Protein AF-A0A1V5LIG7-F1 (afdb_monomer)

pLDDT: mean 92.43, std 10.69, range [49.56, 98.81]

Radius of gyration: 17.0 Å; Cα contacts (8 Å, |Δi|>4): 216; chains: 1; bounding box: 40×34×53 Å

Foldseek 3Di:
DPQQADEDEPQQQPDALVNLLVVLVVCVPVDDLQRYEYWHFCLPPHRLVNVVSCVVSPHDHYDFDQLQPDDRPVDPPGRTGHHPLLNVVVCVVVVHDDVDDSVVSLVVSVVVCVVVVHHRNHPNSVVVVVVVVVVVVVVVVD

Nearest PDB structures (foldseek):
  1ydo-assembly1_A  TM=9.907E-01  e=6.057E-15  Bacillus subtilis subsp. subtilis str. 168
  2cw6-assembly1_A  TM=9.747E-01  e=3.065E-13  Homo sapiens
  3mp5-assembly1_B  TM=9.393E-01  e=3.272E-13  Homo sapiens
  6nds-assembly1_A-2  TM=9.308E-01  e=3.729E-13  Acinetobacter baumannii
  1ydn-assembly4_D  TM=9.748E-01  e=1.062E-12  Brucella melitensis bv. 1 str. 16M

Solvent-accessible surface area (backbone atoms only — not comparable to full-atom values): 790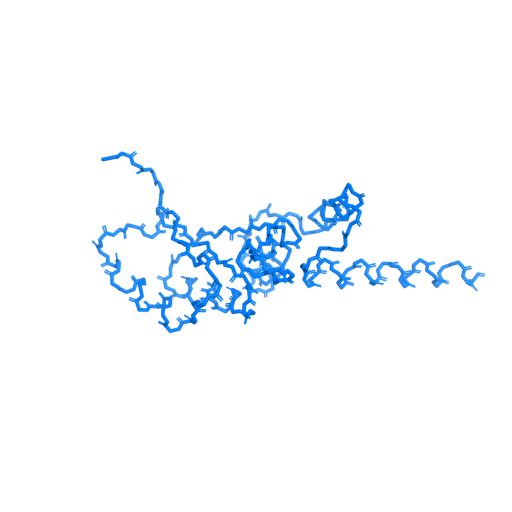9 Å² total; per-residue (Å²): 134,89,72,81,62,47,73,52,66,34,87,75,16,76,65,44,42,68,58,49,41,56,54,51,59,73,38,58,89,76,54,64,45,93,34,32,31,39,30,39,19,27,45,67,74,33,26,69,57,33,49,52,33,36,45,79,73,57,39,81,43,72,53,60,20,70,29,16,48,57,64,37,93,91,40,88,89,36,49,17,30,24,19,38,52,43,51,50,53,51,36,50,76,71,71,46,86,80,90,71,62,62,72,62,50,45,54,51,38,52,50,50,25,64,75,68,73,44,89,57,76,15,62,50,49,51,51,52,54,51,52,52,52,54,51,53,57,53,66,77,74,112

Secondary structure (DSSP, 8-state):
---S-EEEEETTS---HHHHHHHHHHHBTTB-GGGEEEEEB-TTS-HHHHHHHHHHHT--EEE-BGGG--B-TTSTTSB-BPBHHHHHHHHHHTT------HHHHHHHHHHHHHHHTS----HHHHHHHHHHHHHHHHHTT-

Sequence (142 aa):
MGVHEISLGDTIGAANPLQVKQVLDALKGLVSFEKLALHFHDTRGTALANVVAGIESGVTIFDSSLGGLGGCPYAPGASGNLATEDLVYMLHGMGIKTGIDLPALIEAGALAQKLLGKELPGRYLRAELAARAKACAKVGAE

Mean predicted aligned error: 4.43 Å

Structure (mmCIF, N/CA/C/O backbone):
data_AF-A0A1V5LIG7-F1
#
_entry.id   AF-A0A1V5LIG7-F1
#
loop_
_atom_site.group_PDB
_atom_site.id
_atom_site.type_symbol
_atom_site.label_atom_id
_atom_site.label_alt_id
_atom_site.label_comp_id
_atom_site.label_asym_id
_atom_site.label_entity_id
_atom_site.label_seq_id
_atom_site.pdbx_PDB_ins_code
_atom_site.Cartn_x
_atom_site.Cartn_y
_atom_site.Cartn_z
_atom_site.occupancy
_atom_site.B_iso_or_equiv
_atom_site.auth_seq_id
_atom_site.auth_comp_id
_atom_site.auth_asym_id
_atom_site.auth_atom_id
_atom_site.pdbx_PDB_model_num
ATOM 1 N N . MET A 1 1 ? -19.502 16.290 12.016 1.00 69.88 1 MET A N 1
ATOM 2 C CA . MET A 1 1 ? -18.739 16.474 10.761 1.00 69.88 1 MET A CA 1
ATOM 3 C C . MET A 1 1 ? -19.109 15.489 9.640 1.00 69.88 1 MET A C 1
ATOM 5 O O . MET A 1 1 ? -18.673 15.728 8.530 1.00 69.88 1 MET A O 1
ATOM 9 N N . GLY A 1 2 ? -19.950 14.458 9.846 1.00 89.38 2 GLY A N 1
ATOM 10 C CA . GLY A 1 2 ? -20.645 13.762 8.738 1.00 89.38 2 GLY A CA 1
ATOM 11 C C . GLY A 1 2 ? -19.785 12.934 7.767 1.00 89.38 2 GLY A C 1
ATOM 12 O O . GLY A 1 2 ? -20.284 12.550 6.715 1.00 89.38 2 GLY A O 1
ATOM 13 N N . VAL A 1 3 ? -18.517 12.668 8.096 1.00 92.50 3 VAL A N 1
ATOM 14 C CA . VAL A 1 3 ? -17.606 11.870 7.259 1.00 92.50 3 VAL A CA 1
ATOM 15 C C . VAL A 1 3 ? -18.036 10.400 7.202 1.00 92.50 3 VAL A C 1
ATOM 17 O O . VAL A 1 3 ? -18.514 9.852 8.197 1.00 92.50 3 VAL A O 1
ATOM 20 N N . HIS A 1 4 ? -17.880 9.771 6.033 1.00 92.31 4 HIS A N 1
ATOM 21 C CA . HIS A 1 4 ? -18.216 8.358 5.821 1.00 92.31 4 HIS A CA 1
ATOM 22 C C . HIS A 1 4 ? -17.041 7.420 6.126 1.00 92.31 4 HIS A C 1
ATOM 24 O O . HIS A 1 4 ? -17.281 6.291 6.543 1.00 92.31 4 HIS A O 1
ATOM 30 N N . GLU A 1 5 ? -15.809 7.913 5.982 1.00 95.44 5 GLU A N 1
ATOM 31 C CA . GLU A 1 5 ? -14.561 7.187 6.212 1.00 95.44 5 GLU A CA 1
ATOM 32 C C . GLU A 1 5 ? -13.477 8.145 6.731 1.00 95.44 5 GLU A C 1
ATOM 34 O O . GLU A 1 5 ? -13.510 9.349 6.451 1.00 95.44 5 GLU A O 1
ATOM 39 N N . ILE A 1 6 ? -12.534 7.614 7.509 1.00 95.44 6 ILE A N 1
ATOM 40 C CA . ILE A 1 6 ? -11.335 8.310 7.980 1.00 95.44 6 ILE A CA 1
ATOM 41 C C . ILE A 1 6 ? -10.115 7.495 7.548 1.00 95.44 6 ILE A C 1
ATOM 43 O O . ILE A 1 6 ? -9.998 6.339 7.940 1.00 95.44 6 ILE A O 1
ATOM 47 N N . SER A 1 7 ? -9.188 8.106 6.806 1.00 97.06 7 SER A N 1
ATOM 48 C CA . SER A 1 7 ? -7.882 7.503 6.508 1.00 97.06 7 SER A CA 1
ATOM 49 C C . SER A 1 7 ? -6.817 8.013 7.479 1.00 97.06 7 SER A C 1
ATOM 51 O O . SER A 1 7 ? -6.598 9.223 7.599 1.00 97.06 7 SER A O 1
ATOM 53 N N . LEU A 1 8 ? -6.177 7.099 8.213 1.00 96.94 8 LEU A N 1
ATOM 54 C CA . LEU A 1 8 ? -5.076 7.416 9.124 1.00 96.94 8 LEU A CA 1
ATOM 55 C C . LEU A 1 8 ? -3.735 7.254 8.416 1.00 96.94 8 LEU A C 1
ATOM 57 O O . LEU A 1 8 ? -3.364 6.155 8.005 1.00 96.94 8 LEU A O 1
ATOM 61 N N . GLY A 1 9 ? -2.999 8.360 8.321 1.00 95.88 9 GLY A N 1
ATOM 62 C CA . GLY A 1 9 ? -1.728 8.426 7.609 1.00 95.88 9 GLY A CA 1
ATOM 63 C C . GLY A 1 9 ? -0.491 8.278 8.494 1.00 95.88 9 GLY A C 1
ATOM 64 O O . GLY A 1 9 ? -0.315 9.023 9.457 1.00 95.88 9 GLY A O 1
ATOM 65 N N . ASP A 1 10 ? 0.432 7.404 8.091 1.00 95.00 10 ASP A N 1
ATOM 66 C CA . ASP A 1 10 ? 1.852 7.467 8.459 1.00 95.00 10 ASP A CA 1
ATOM 67 C C . ASP A 1 10 ? 2.607 8.335 7.442 1.00 95.00 10 ASP A C 1
ATOM 69 O O . ASP A 1 10 ? 3.310 7.848 6.555 1.00 95.00 10 ASP A O 1
ATOM 73 N N . THR A 1 11 ? 2.439 9.652 7.560 1.00 90.25 11 THR A N 1
ATOM 74 C CA . THR A 1 11 ? 2.911 10.641 6.575 1.00 90.25 11 THR A CA 1
ATOM 75 C C . THR A 1 11 ? 4.421 10.613 6.339 1.00 90.25 11 THR A C 1
ATOM 77 O O . THR A 1 11 ? 4.902 11.001 5.274 1.00 90.25 11 THR A O 1
ATOM 80 N N . ILE A 1 12 ? 5.204 10.181 7.328 1.00 90.19 12 ILE A N 1
ATOM 81 C CA . ILE A 1 12 ? 6.669 10.163 7.234 1.00 90.19 12 ILE A CA 1
ATOM 82 C C . ILE A 1 12 ? 7.238 8.758 7.024 1.00 90.19 12 ILE A C 1
ATOM 84 O O . ILE A 1 12 ? 8.454 8.635 6.842 1.00 90.19 12 ILE A O 1
ATOM 88 N N . GLY A 1 13 ? 6.403 7.716 7.032 1.00 92.62 13 GLY A N 1
ATOM 89 C CA . GLY A 1 13 ? 6.833 6.323 6.906 1.00 92.62 13 GLY A CA 1
ATOM 90 C C . GLY A 1 13 ? 7.711 5.901 8.080 1.00 92.62 13 GLY A C 1
ATOM 91 O O . GLY A 1 13 ? 8.842 5.451 7.868 1.00 92.62 13 GLY A O 1
ATOM 92 N N . ALA A 1 14 ? 7.286 6.197 9.309 1.00 95.00 14 ALA A N 1
ATOM 93 C CA . ALA A 1 14 ? 8.022 5.893 10.541 1.00 95.00 14 ALA A CA 1
ATOM 94 C C . ALA A 1 14 ? 7.284 4.930 11.477 1.00 95.00 14 ALA A C 1
ATOM 96 O O . ALA A 1 14 ? 7.850 4.546 12.503 1.00 95.00 14 ALA A O 1
ATOM 97 N N . ALA A 1 15 ? 6.058 4.532 11.137 1.00 97.38 15 ALA A N 1
ATOM 98 C CA . ALA A 1 15 ? 5.316 3.566 11.920 1.00 97.38 15 ALA A CA 1
ATOM 99 C C . ALA A 1 15 ? 5.949 2.174 11.818 1.00 97.38 15 ALA A C 1
ATOM 101 O O . ALA A 1 15 ? 6.516 1.772 10.792 1.00 97.38 15 ALA A O 1
ATOM 102 N N . ASN A 1 16 ? 5.797 1.417 12.898 1.00 98.50 16 ASN A N 1
ATOM 103 C CA . ASN A 1 16 ? 6.105 -0.005 12.955 1.00 98.50 16 ASN A CA 1
ATOM 104 C C . ASN A 1 16 ? 4.863 -0.816 13.377 1.00 98.50 16 ASN A C 1
ATOM 106 O O . ASN A 1 16 ? 3.926 -0.243 13.945 1.00 98.50 16 ASN A O 1
ATOM 110 N N . PRO A 1 17 ? 4.861 -2.148 13.175 1.00 98.69 17 PRO A N 1
ATOM 111 C CA . PRO A 1 17 ? 3.684 -2.981 13.423 1.00 98.69 17 PRO A CA 1
ATOM 112 C C . PRO A 1 17 ? 3.126 -2.893 14.849 1.00 98.69 17 PRO A C 1
ATOM 114 O O . PRO A 1 17 ? 1.914 -2.963 15.040 1.00 98.69 17 PRO A O 1
ATOM 117 N N . LEU A 1 18 ? 3.988 -2.717 15.858 1.00 98.62 18 LEU A N 1
ATOM 118 C CA . LEU A 1 18 ? 3.548 -2.575 17.248 1.00 98.62 18 LEU A CA 1
ATOM 119 C C . LEU A 1 18 ? 2.802 -1.253 17.462 1.00 98.62 18 LEU A C 1
ATOM 121 O O . LEU A 1 18 ? 1.740 -1.251 18.079 1.00 98.62 18 LEU A O 1
ATOM 125 N N . GLN A 1 19 ? 3.321 -0.147 16.923 1.00 98.44 19 GLN A N 1
ATOM 126 C CA . GLN A 1 19 ? 2.649 1.155 16.992 1.00 98.44 19 GLN A CA 1
ATOM 127 C C . GLN A 1 19 ? 1.296 1.133 16.282 1.00 98.44 19 GLN A C 1
ATOM 129 O O . GLN A 1 19 ? 0.331 1.676 16.810 1.00 98.44 19 GLN A O 1
ATOM 134 N N . VAL A 1 20 ? 1.206 0.471 15.122 1.00 98.50 20 VAL A N 1
ATOM 135 C CA . VAL A 1 20 ? -0.066 0.301 14.400 1.00 98.50 20 VAL A CA 1
ATOM 136 C C . VAL A 1 20 ? -1.095 -0.391 15.291 1.00 98.50 20 VAL A C 1
ATOM 138 O O . VAL A 1 20 ? -2.188 0.140 15.475 1.00 98.50 20 VAL A O 1
ATOM 141 N N . LYS A 1 21 ? -0.731 -1.520 15.913 1.00 98.44 21 LYS A N 1
ATOM 142 C CA . LYS A 1 21 ? -1.619 -2.244 16.838 1.00 98.44 21 LYS A CA 1
ATOM 143 C C . LYS A 1 21 ? -2.056 -1.368 18.011 1.00 98.44 21 LYS A C 1
ATOM 145 O O . LYS A 1 21 ? -3.245 -1.267 18.275 1.00 98.44 21 LYS A O 1
ATOM 150 N N . GLN A 1 22 ? -1.122 -0.661 18.648 1.00 98.44 22 GLN A N 1
ATOM 151 C CA . GLN A 1 22 ? -1.420 0.231 19.776 1.00 98.44 22 GLN A CA 1
ATOM 152 C C . GLN A 1 22 ? -2.388 1.365 19.405 1.00 98.44 22 GLN A C 1
ATOM 154 O O . GLN A 1 22 ? -3.293 1.680 20.178 1.00 98.44 22 GLN A O 1
ATOM 159 N N . VAL A 1 23 ? -2.215 1.974 18.228 1.00 97.94 23 VAL A N 1
ATOM 160 C CA . VAL A 1 23 ? -3.115 3.027 17.732 1.00 97.94 23 VAL A CA 1
ATOM 161 C C . VAL A 1 23 ? -4.504 2.461 17.451 1.00 97.94 23 VAL A C 1
ATOM 163 O O . VAL A 1 23 ? -5.499 3.054 17.863 1.00 97.94 23 VAL A O 1
ATOM 166 N N . LEU A 1 24 ? -4.587 1.306 16.789 1.00 97.88 24 LEU A N 1
ATOM 167 C CA . LEU A 1 24 ? -5.864 0.663 16.484 1.00 97.88 24 LEU A CA 1
ATOM 168 C C . LEU A 1 24 ? -6.590 0.205 17.756 1.00 97.88 24 LEU A C 1
ATOM 170 O O . LEU A 1 24 ? -7.792 0.428 17.879 1.00 97.88 24 LEU A O 1
ATOM 174 N N . ASP A 1 25 ? -5.873 -0.337 18.740 1.00 97.25 25 ASP A N 1
ATOM 175 C CA . ASP A 1 25 ? -6.439 -0.707 20.040 1.00 97.25 25 ASP A CA 1
ATOM 176 C C . ASP A 1 25 ? -7.032 0.504 20.771 1.00 97.25 25 ASP A C 1
ATOM 178 O O . ASP A 1 25 ? -8.127 0.413 21.324 1.00 97.25 25 ASP A O 1
ATOM 182 N N . ALA A 1 26 ? -6.363 1.661 20.724 1.00 97.25 26 ALA A N 1
ATOM 183 C CA . ALA A 1 26 ? -6.875 2.899 21.314 1.00 97.25 26 ALA A CA 1
ATOM 184 C C . ALA A 1 26 ? -8.123 3.444 20.593 1.00 97.25 26 ALA A C 1
ATOM 186 O O . ALA A 1 26 ? -8.937 4.139 21.198 1.00 97.25 26 ALA A O 1
ATOM 187 N N . LEU A 1 27 ? -8.282 3.132 19.306 1.00 95.94 27 LEU A N 1
ATOM 188 C CA . LEU A 1 27 ? -9.437 3.521 18.491 1.00 95.94 27 LEU A CA 1
ATOM 189 C C . LEU A 1 27 ? -10.602 2.531 18.584 1.00 95.94 27 LEU A C 1
ATOM 191 O O . LEU A 1 27 ? -11.725 2.840 18.165 1.00 95.94 27 LEU A O 1
ATOM 195 N N . LYS A 1 28 ? -10.358 1.347 19.145 1.00 92.62 28 LYS A N 1
ATOM 196 C CA . LYS A 1 28 ? -11.352 0.291 19.278 1.00 92.62 28 LYS A CA 1
ATOM 197 C C . LYS A 1 28 ? -12.521 0.765 20.142 1.00 92.62 28 LYS A C 1
ATOM 199 O O . LYS A 1 28 ? -12.349 1.220 21.267 1.00 92.62 28 LYS A O 1
ATOM 204 N N . GLY A 1 29 ? -13.733 0.665 19.600 1.00 89.62 29 GLY A N 1
ATOM 205 C CA . GLY A 1 29 ? -14.957 1.135 20.260 1.00 89.62 29 GLY A CA 1
ATOM 206 C C . GLY A 1 29 ? -15.230 2.638 20.123 1.00 89.62 29 GLY A C 1
ATOM 207 O O . GLY A 1 29 ? -16.336 3.066 20.443 1.00 89.62 29 GLY A O 1
ATOM 208 N N . LEU A 1 30 ? -14.282 3.427 19.601 1.00 92.50 30 LEU A N 1
ATOM 209 C CA . LEU A 1 30 ? -14.489 4.843 19.266 1.00 92.50 30 LEU A CA 1
ATOM 210 C C . LEU A 1 30 ? -14.896 5.030 17.801 1.00 92.50 30 LEU A C 1
ATOM 212 O O .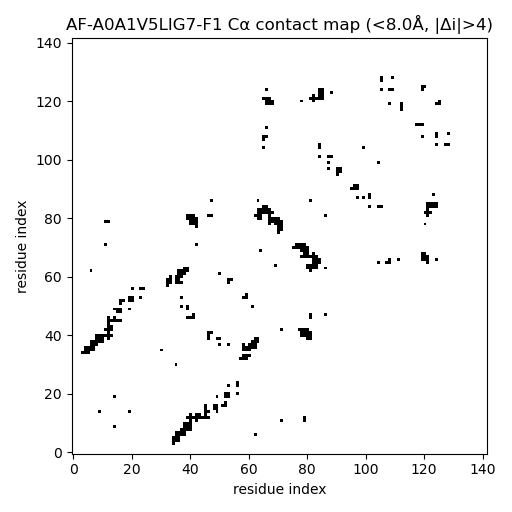 LEU A 1 30 ? -15.715 5.895 17.489 1.00 92.50 30 LEU A O 1
ATOM 216 N N . VAL A 1 31 ? -14.338 4.213 16.904 1.00 90.19 31 VAL A N 1
ATOM 217 C CA . VAL A 1 31 ? -14.640 4.221 15.466 1.00 90.19 31 VAL A CA 1
ATOM 218 C C . VAL A 1 31 ? -14.894 2.803 14.959 1.00 90.19 31 VAL A C 1
ATOM 220 O O . VAL A 1 31 ? -14.290 1.842 15.436 1.00 90.19 31 VAL A O 1
ATOM 223 N N . SER A 1 32 ? -15.795 2.663 13.983 1.00 92.88 32 SER A N 1
ATOM 224 C CA . SER A 1 32 ? -15.959 1.393 13.266 1.00 92.88 32 SER A CA 1
ATOM 225 C C . SER A 1 32 ? -14.787 1.200 12.310 1.00 92.88 32 SER A C 1
ATOM 227 O O . SER A 1 32 ? -14.489 2.101 11.526 1.00 92.88 32 SER A O 1
ATOM 229 N N . PHE A 1 33 ? -14.160 0.025 12.339 1.00 94.81 33 PHE A N 1
ATOM 230 C CA . PHE A 1 33 ? -13.041 -0.294 11.447 1.00 94.81 33 PHE A CA 1
ATOM 231 C C . PHE A 1 33 ? -13.482 -0.458 9.986 1.00 94.81 33 PHE A C 1
ATOM 233 O O . PHE A 1 33 ? -12.664 -0.315 9.088 1.00 94.81 33 PHE A O 1
ATOM 240 N N . GLU A 1 34 ? -14.779 -0.646 9.728 1.00 93.75 34 GLU A N 1
ATOM 241 C CA . GLU A 1 34 ? -15.354 -0.585 8.373 1.00 93.75 34 GLU A CA 1
ATOM 242 C C . GLU A 1 34 ? -15.321 0.828 7.771 1.00 93.75 34 GLU A C 1
ATOM 244 O O . GLU A 1 34 ? -15.525 0.995 6.575 1.00 93.75 34 GLU A O 1
ATOM 249 N N . LYS A 1 35 ? -15.112 1.854 8.603 1.00 94.56 35 LYS A N 1
ATOM 250 C CA . LYS A 1 35 ? -15.010 3.266 8.202 1.00 94.56 35 LYS A CA 1
ATOM 251 C C . LYS A 1 35 ? -13.604 3.817 8.430 1.00 94.56 35 LYS A C 1
ATOM 253 O O . LYS A 1 35 ? -13.429 5.033 8.529 1.00 94.56 35 LYS A O 1
ATOM 258 N N . LEU A 1 36 ? -12.629 2.927 8.593 1.00 97.19 36 LEU A N 1
ATOM 259 C CA . LEU A 1 36 ? -11.245 3.266 8.870 1.00 97.19 36 LEU A CA 1
ATOM 260 C C . LEU A 1 36 ? -10.363 2.734 7.744 1.00 97.19 36 LEU A C 1
ATOM 262 O O . LEU A 1 36 ? -10.284 1.525 7.534 1.00 97.19 36 LEU A O 1
ATOM 266 N N . ALA A 1 37 ? -9.677 3.646 7.070 1.00 98.12 37 ALA A N 1
ATOM 267 C CA . ALA A 1 37 ? -8.616 3.338 6.130 1.00 98.12 37 ALA A CA 1
ATOM 268 C C . ALA A 1 37 ? -7.246 3.587 6.770 1.00 98.12 37 ALA A C 1
ATOM 270 O O . ALA A 1 37 ? -7.097 4.407 7.684 1.00 98.12 37 ALA A O 1
ATOM 271 N N . LEU A 1 38 ? -6.235 2.867 6.293 1.00 98.56 38 LEU A N 1
ATOM 272 C CA . LEU A 1 38 ? -4.843 3.064 6.686 1.00 98.56 38 LEU A CA 1
ATOM 273 C C . LEU A 1 38 ? -4.002 3.454 5.473 1.00 98.56 38 LEU A C 1
ATOM 275 O O . LEU A 1 38 ? -3.956 2.732 4.478 1.00 98.56 38 LEU A O 1
ATOM 279 N N . HIS A 1 39 ? -3.285 4.568 5.594 1.00 98.19 39 HIS A N 1
ATOM 280 C CA . HIS A 1 39 ? -2.374 5.085 4.579 1.00 98.19 39 HIS A CA 1
ATOM 281 C C . HIS A 1 39 ? -0.940 5.011 5.093 1.00 98.19 39 HIS A C 1
ATOM 283 O O . HIS A 1 39 ? -0.528 5.794 5.952 1.00 98.19 39 HIS A O 1
ATOM 289 N N . PHE A 1 40 ? -0.153 4.075 4.566 1.00 97.69 40 PHE A N 1
ATOM 290 C CA . PHE A 1 40 ? 1.243 3.908 4.964 1.00 97.69 40 PHE A CA 1
ATOM 291 C C . PHE A 1 40 ? 2.203 4.387 3.881 1.00 97.69 40 PHE A C 1
ATOM 293 O O . PHE A 1 40 ? 2.108 4.006 2.712 1.00 97.69 40 PHE A O 1
ATOM 300 N N . HIS A 1 41 ? 3.193 5.174 4.297 1.00 95.50 41 HIS A N 1
ATOM 301 C CA . HIS A 1 41 ? 4.380 5.405 3.489 1.00 95.50 41 HIS A CA 1
ATOM 302 C C . HIS A 1 41 ? 5.420 4.304 3.726 1.00 95.50 41 HIS A C 1
ATOM 304 O O . HIS A 1 41 ? 5.657 3.891 4.860 1.00 95.50 41 HIS A O 1
ATOM 310 N N . ASP A 1 42 ? 6.090 3.865 2.660 1.00 94.50 42 ASP A N 1
ATOM 311 C CA . ASP A 1 42 ? 7.160 2.861 2.698 1.00 94.50 42 ASP A CA 1
ATOM 312 C C . ASP A 1 42 ? 8.561 3.493 2.751 1.00 94.50 42 ASP A C 1
ATOM 314 O O . ASP A 1 42 ? 9.543 2.885 2.325 1.00 94.50 42 ASP A O 1
ATOM 318 N N . THR A 1 43 ? 8.685 4.717 3.278 1.00 91.44 43 THR A N 1
ATOM 319 C CA . THR A 1 43 ? 9.958 5.455 3.413 1.00 91.44 43 THR A CA 1
ATOM 320 C C . THR A 1 43 ? 11.043 4.641 4.128 1.00 91.44 43 THR A C 1
ATOM 322 O O . THR A 1 43 ? 12.222 4.750 3.797 1.00 91.44 43 THR A O 1
ATOM 325 N N . ARG A 1 44 ? 10.657 3.832 5.127 1.00 91.62 44 ARG A N 1
ATOM 326 C CA . ARG A 1 44 ? 11.560 2.985 5.935 1.00 91.62 44 ARG A CA 1
ATOM 327 C C . ARG A 1 44 ? 11.338 1.483 5.730 1.00 91.62 44 ARG A C 1
ATOM 329 O O . ARG A 1 44 ? 11.849 0.686 6.510 1.00 91.62 44 ARG A O 1
ATOM 336 N N . GLY A 1 45 ? 10.600 1.090 4.691 1.00 94.12 45 GLY A N 1
ATOM 337 C CA . GLY A 1 45 ? 10.408 -0.321 4.339 1.00 94.12 45 GLY A CA 1
ATOM 338 C C . GLY A 1 45 ? 9.475 -1.107 5.267 1.00 94.12 45 GLY A C 1
ATOM 339 O O . GLY A 1 45 ? 9.558 -2.333 5.303 1.00 94.12 45 GLY A O 1
ATOM 340 N N . THR A 1 46 ? 8.635 -0.434 6.058 1.00 97.12 46 THR A N 1
ATOM 341 C CA . THR A 1 46 ? 7.728 -1.070 7.029 1.00 97.12 46 THR A CA 1
ATOM 342 C C . THR A 1 46 ? 6.268 -1.093 6.580 1.00 97.12 46 THR A C 1
ATOM 344 O O . THR A 1 46 ? 5.447 -1.691 7.276 1.00 97.12 46 THR A O 1
ATOM 347 N N . ALA A 1 47 ? 5.909 -0.508 5.432 1.00 97.75 47 ALA A N 1
ATOM 348 C CA . ALA A 1 47 ? 4.506 -0.297 5.074 1.00 97.75 47 ALA A CA 1
ATOM 349 C C . ALA A 1 47 ? 3.720 -1.609 4.933 1.00 97.75 47 ALA A C 1
ATOM 351 O O . ALA A 1 47 ? 2.644 -1.730 5.507 1.00 97.75 47 ALA A O 1
ATOM 352 N N . LEU A 1 48 ? 4.264 -2.626 4.256 1.00 98.62 48 LEU A N 1
ATOM 353 C CA . LEU A 1 48 ? 3.592 -3.931 4.144 1.00 98.62 48 LEU A CA 1
ATOM 354 C C . LEU A 1 48 ? 3.441 -4.637 5.501 1.00 98.62 48 LEU A C 1
ATOM 356 O O . LEU A 1 48 ? 2.403 -5.232 5.774 1.00 98.62 48 LEU A O 1
ATOM 360 N N . ALA A 1 49 ? 4.439 -4.533 6.382 1.00 98.69 49 ALA A N 1
ATOM 361 C CA . ALA A 1 49 ? 4.342 -5.091 7.731 1.00 98.69 49 ALA A CA 1
ATOM 362 C C . ALA A 1 49 ? 3.256 -4.375 8.557 1.00 98.69 49 ALA A C 1
ATOM 364 O O . ALA A 1 49 ? 2.518 -5.006 9.315 1.00 98.69 49 ALA A O 1
ATOM 365 N N . ASN A 1 50 ? 3.127 -3.062 8.369 1.00 98.75 50 ASN A N 1
ATOM 366 C CA . ASN A 1 50 ? 2.086 -2.244 8.981 1.00 98.75 50 ASN A CA 1
ATOM 367 C C . ASN A 1 50 ? 0.692 -2.581 8.426 1.00 98.75 50 ASN A C 1
ATOM 369 O O . ASN A 1 50 ? -0.265 -2.647 9.196 1.00 98.75 50 ASN A O 1
ATOM 373 N N . VAL A 1 51 ? 0.577 -2.875 7.126 1.00 98.81 51 VAL A N 1
ATOM 374 C CA . VAL A 1 51 ? -0.655 -3.402 6.516 1.00 98.81 51 VAL A CA 1
ATOM 375 C C . VAL A 1 51 ? -1.059 -4.717 7.175 1.00 98.81 51 VAL A C 1
ATOM 377 O O . VAL A 1 51 ? -2.196 -4.837 7.619 1.00 98.81 51 VAL A O 1
ATOM 380 N N . VAL A 1 52 ? -0.138 -5.678 7.308 1.00 98.81 52 VAL A N 1
ATOM 381 C CA . VAL A 1 52 ? -0.426 -6.962 7.975 1.00 98.81 52 VAL A CA 1
ATOM 382 C C . VAL A 1 52 ? -0.911 -6.738 9.410 1.00 98.81 52 VAL A C 1
ATOM 384 O O . VAL A 1 52 ? -1.922 -7.311 9.805 1.00 98.81 52 VAL A O 1
ATOM 387 N N . ALA A 1 53 ? -0.269 -5.843 10.166 1.00 98.69 53 ALA A N 1
ATOM 388 C CA . ALA A 1 53 ? -0.722 -5.484 11.511 1.00 98.69 53 ALA A CA 1
ATOM 389 C C . ALA A 1 53 ? -2.136 -4.869 11.529 1.00 98.69 53 ALA A C 1
ATOM 391 O O . ALA A 1 53 ? -2.921 -5.153 12.438 1.00 98.69 53 ALA A O 1
ATOM 392 N N . GLY A 1 54 ? -2.472 -4.054 10.525 1.00 98.50 54 GLY A N 1
ATOM 393 C CA . GLY A 1 54 ? -3.815 -3.511 10.329 1.00 98.50 54 GLY A CA 1
ATOM 394 C C . GLY A 1 54 ? -4.852 -4.596 10.032 1.00 98.50 54 GLY A C 1
ATOM 395 O O . GLY A 1 54 ? -5.905 -4.616 10.668 1.00 98.50 54 GLY A O 1
ATOM 396 N N . ILE A 1 55 ? -4.529 -5.536 9.137 1.00 98.44 55 ILE A N 1
ATOM 397 C CA . ILE A 1 55 ? -5.388 -6.682 8.788 1.00 98.44 55 ILE A CA 1
ATOM 398 C C . ILE A 1 55 ? -5.663 -7.540 10.024 1.00 98.44 55 ILE A C 1
ATOM 400 O O . ILE A 1 55 ? -6.817 -7.843 10.315 1.00 98.44 55 ILE A O 1
ATOM 404 N N . GLU A 1 56 ? -4.625 -7.885 10.792 1.00 98.06 56 GLU A N 1
ATOM 405 C CA . GLU A 1 56 ? -4.755 -8.659 12.036 1.00 98.06 56 GLU A CA 1
ATOM 406 C C . GLU A 1 56 ? -5.633 -7.959 13.084 1.00 98.06 56 GLU A C 1
ATOM 408 O O . GLU A 1 56 ? -6.259 -8.618 13.913 1.00 98.06 56 GLU A O 1
ATOM 413 N N . SER A 1 57 ? -5.695 -6.627 13.038 1.00 97.31 57 SER A N 1
ATOM 414 C CA . SER A 1 57 ? -6.543 -5.816 13.918 1.00 97.31 57 SER A CA 1
ATOM 415 C C . SER A 1 57 ? -7.978 -5.662 13.390 1.00 97.31 57 SER A C 1
ATOM 417 O O . SER A 1 57 ? -8.846 -5.195 14.125 1.00 97.31 57 SER A O 1
ATOM 419 N N . GLY A 1 58 ? -8.248 -6.064 12.142 1.00 96.81 58 GLY A N 1
ATOM 420 C CA . GLY A 1 58 ? -9.570 -6.030 11.510 1.00 96.81 58 GLY A CA 1
ATOM 421 C C . GLY A 1 58 ? -9.798 -4.884 10.519 1.00 96.81 58 GLY A C 1
ATOM 422 O O . GLY A 1 58 ? -10.934 -4.686 10.092 1.00 96.81 58 GLY A O 1
ATOM 423 N N . VAL A 1 59 ? -8.765 -4.122 10.147 1.00 98.06 59 VAL A N 1
ATOM 424 C CA . VAL A 1 59 ? -8.876 -3.102 9.090 1.00 98.06 59 VAL A CA 1
ATOM 425 C C . VAL A 1 59 ? -8.887 -3.768 7.715 1.00 98.06 59 VAL A C 1
ATOM 427 O O . VAL A 1 59 ? -8.125 -4.699 7.458 1.00 98.06 59 VAL A O 1
ATOM 430 N N . THR A 1 60 ? -9.743 -3.273 6.820 1.00 97.81 60 THR A N 1
ATOM 431 C CA . THR A 1 60 ? -9.940 -3.840 5.473 1.00 97.81 60 THR A CA 1
ATOM 432 C C . THR A 1 60 ? -9.717 -2.841 4.336 1.00 97.81 60 THR A C 1
ATOM 4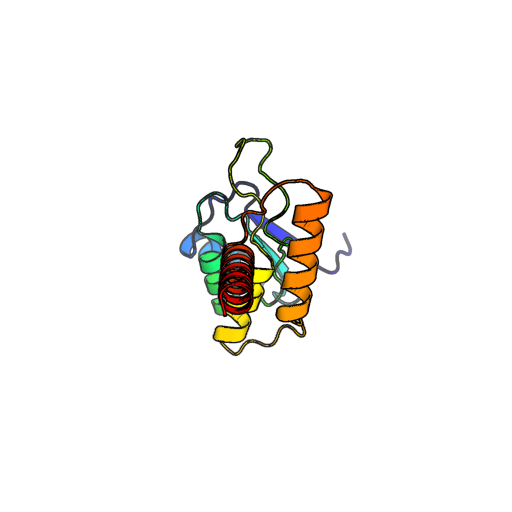34 O O . THR A 1 60 ? -9.769 -3.234 3.173 1.00 97.81 60 THR A O 1
ATOM 437 N N . ILE A 1 61 ? -9.429 -1.574 4.653 1.00 98.25 61 ILE A N 1
ATOM 438 C CA . ILE A 1 61 ? -9.271 -0.487 3.681 1.00 98.25 61 ILE A CA 1
ATOM 439 C C . ILE A 1 61 ? -7.855 0.078 3.810 1.00 98.25 61 ILE A C 1
ATOM 441 O O . ILE A 1 61 ? -7.425 0.472 4.896 1.00 98.25 61 ILE A O 1
ATOM 445 N N . PHE A 1 62 ? -7.113 0.078 2.703 1.00 98.56 62 PHE A N 1
ATOM 446 C CA . PHE A 1 62 ? -5.715 0.497 2.663 1.00 98.56 62 PHE A CA 1
ATOM 447 C C . PHE A 1 62 ? -5.451 1.372 1.446 1.00 98.56 62 PHE A C 1
ATOM 449 O O . PHE A 1 62 ? -5.742 0.977 0.314 1.00 98.56 62 PHE A O 1
ATOM 456 N N . ASP A 1 63 ? -4.826 2.517 1.688 1.00 98.12 63 ASP A N 1
ATOM 457 C CA . ASP A 1 63 ? -4.397 3.423 0.635 1.00 98.12 63 ASP A CA 1
ATOM 458 C C . ASP A 1 63 ? -3.011 3.017 0.120 1.00 98.12 63 ASP A C 1
ATOM 460 O O . ASP A 1 63 ? -2.134 2.558 0.859 1.00 98.12 63 ASP A O 1
ATOM 464 N N . SER A 1 64 ? -2.806 3.173 -1.184 1.00 97.75 64 SER A N 1
ATOM 465 C CA . SER A 1 64 ? -1.533 2.901 -1.854 1.00 97.75 64 SER A CA 1
ATOM 466 C C . SER A 1 64 ? -1.406 3.758 -3.112 1.00 97.75 64 SER A C 1
ATOM 468 O O . SER A 1 64 ? -2.333 4.481 -3.485 1.00 97.75 64 SER A O 1
ATOM 470 N N . SER A 1 65 ? -0.256 3.699 -3.779 1.00 97.00 65 SER A N 1
ATOM 471 C CA . SER A 1 65 ? -0.028 4.430 -5.023 1.00 97.00 65 SER A CA 1
ATOM 472 C C . SER A 1 65 ? 0.601 3.550 -6.095 1.00 97.00 65 SER A C 1
ATOM 474 O O . SER A 1 65 ? 1.495 2.756 -5.804 1.00 97.00 65 SER A O 1
ATOM 476 N N . LEU A 1 66 ? 0.172 3.723 -7.347 1.00 96.94 66 LEU A N 1
ATOM 477 C CA . LEU A 1 66 ? 0.685 2.980 -8.500 1.00 96.94 66 LEU A CA 1
ATOM 478 C C . LEU A 1 66 ? 2.213 3.102 -8.583 1.00 96.94 66 LEU A C 1
ATOM 480 O O . LEU A 1 66 ? 2.748 4.211 -8.557 1.00 96.94 66 LEU A O 1
ATOM 484 N N . GLY A 1 67 ? 2.923 1.977 -8.631 1.00 95.25 67 GLY A N 1
ATOM 485 C CA . GLY A 1 67 ? 4.382 1.891 -8.602 1.00 95.25 67 GLY A CA 1
ATOM 486 C C . GLY A 1 67 ? 5.053 2.529 -7.379 1.00 95.25 67 GLY A C 1
ATOM 487 O O . GLY A 1 67 ? 6.269 2.693 -7.380 1.00 95.25 67 GLY A O 1
ATOM 488 N N . GLY A 1 68 ? 4.311 2.917 -6.339 1.00 94.56 68 GLY A N 1
ATOM 489 C CA . GLY A 1 68 ? 4.828 3.700 -5.210 1.00 94.56 68 GLY A CA 1
ATOM 490 C C . GLY A 1 68 ? 5.048 5.174 -5.566 1.00 94.56 68 GLY A C 1
ATOM 491 O O . GLY A 1 68 ? 6.000 5.804 -5.100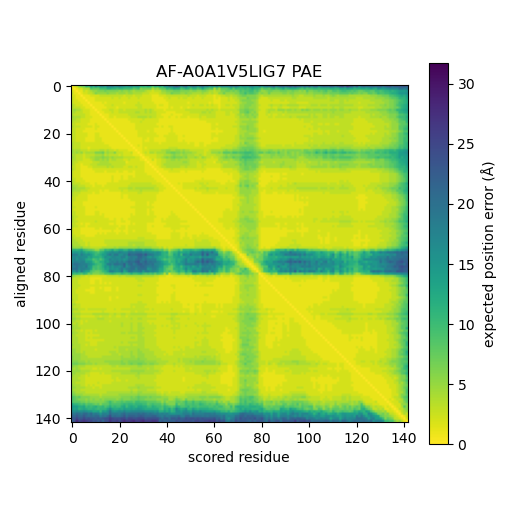 1.00 94.56 68 GLY A O 1
ATOM 492 N N . LEU A 1 69 ? 4.203 5.720 -6.446 1.00 91.44 69 LEU A N 1
ATOM 493 C CA . LEU A 1 69 ? 4.201 7.136 -6.801 1.00 91.44 69 LEU A CA 1
ATOM 494 C C . LEU A 1 69 ? 4.014 8.039 -5.579 1.00 91.44 69 LEU A C 1
ATOM 496 O O . LEU A 1 69 ? 3.374 7.679 -4.602 1.00 91.44 69 LEU A O 1
ATOM 500 N N . GLY A 1 70 ? 4.545 9.259 -5.670 1.00 79.00 70 GLY A N 1
ATOM 501 C CA . GLY A 1 70 ? 4.600 10.196 -4.550 1.00 79.00 70 GLY A CA 1
ATOM 502 C C . GLY A 1 70 ? 5.841 9.932 -3.703 1.00 79.00 70 GLY A C 1
ATOM 503 O O . GLY A 1 70 ? 5.939 8.922 -3.017 1.00 79.00 70 GLY A O 1
ATOM 504 N N . GLY A 1 71 ? 6.817 10.834 -3.799 1.00 70.19 71 GLY A N 1
ATOM 505 C CA . GLY A 1 71 ? 7.981 10.853 -2.913 1.00 70.19 71 GLY A CA 1
ATOM 506 C C . GLY A 1 71 ? 7.728 11.757 -1.711 1.00 70.19 71 GLY A C 1
ATOM 507 O O . GLY A 1 71 ? 6.797 12.563 -1.713 1.00 70.19 71 GLY A O 1
ATOM 508 N N . CYS A 1 72 ? 8.577 11.657 -0.694 1.00 60.12 72 CYS A N 1
ATOM 509 C CA . CYS A 1 72 ? 8.503 12.550 0.454 1.00 60.12 72 CYS A CA 1
ATOM 510 C C . CYS A 1 72 ? 9.185 13.895 0.125 1.00 60.12 72 CYS A C 1
ATOM 512 O O . CYS A 1 72 ? 10.393 13.902 -0.121 1.00 60.12 72 CYS A O 1
ATOM 514 N N . PRO A 1 73 ? 8.485 15.048 0.169 1.00 60.75 73 PRO A N 1
ATOM 515 C CA . PRO A 1 73 ? 9.126 16.352 -0.038 1.00 60.75 73 PRO A CA 1
ATOM 516 C C . PRO A 1 73 ? 10.196 16.661 1.024 1.00 60.75 73 PRO A C 1
ATOM 518 O O . PRO A 1 73 ? 11.084 17.473 0.782 1.00 60.75 73 PRO A O 1
ATOM 521 N N . TYR A 1 74 ? 10.147 15.984 2.177 1.00 59.25 74 TYR A N 1
ATOM 522 C CA . TYR A 1 74 ? 11.104 16.124 3.278 1.00 59.25 74 TYR A CA 1
ATOM 523 C C . TYR A 1 74 ? 12.285 15.138 3.216 1.00 59.25 74 TYR A C 1
ATOM 525 O O . TYR A 1 74 ? 13.236 15.289 3.978 1.00 59.25 74 TYR A O 1
ATOM 533 N N . ALA A 1 75 ? 12.248 14.136 2.330 1.00 56.81 75 ALA A N 1
ATOM 534 C CA . ALA A 1 75 ? 13.326 13.164 2.139 1.00 56.81 75 ALA A CA 1
ATOM 535 C C . ALA A 1 75 ? 13.538 12.910 0.633 1.00 56.81 75 ALA A C 1
ATOM 537 O O . ALA A 1 75 ? 12.983 11.953 0.083 1.00 56.81 75 ALA A O 1
ATOM 538 N N . PRO A 1 76 ? 14.318 13.770 -0.052 1.00 61.88 76 PRO A N 1
ATOM 539 C CA . PRO A 1 76 ? 14.576 13.646 -1.483 1.00 61.88 76 PRO A CA 1
ATOM 540 C C . PRO A 1 76 ? 15.136 12.261 -1.829 1.00 61.88 76 PRO A C 1
ATOM 542 O O . PRO A 1 76 ? 16.189 11.868 -1.336 1.00 61.88 76 PRO A O 1
ATOM 545 N N . GLY A 1 77 ? 14.419 11.516 -2.672 1.00 59.38 77 GLY A N 1
ATOM 546 C CA . GLY A 1 77 ? 14.816 10.175 -3.117 1.00 59.38 77 GLY A CA 1
ATOM 547 C C . GLY A 1 77 ? 14.318 9.015 -2.251 1.00 59.38 77 GLY A C 1
ATOM 548 O O . GLY A 1 77 ? 14.444 7.869 -2.677 1.00 59.38 77 GLY A O 1
ATOM 549 N N . ALA A 1 78 ? 13.712 9.271 -1.088 1.00 62.50 78 ALA A N 1
ATOM 550 C CA . ALA A 1 78 ? 13.041 8.216 -0.338 1.00 62.50 78 ALA A CA 1
ATOM 551 C C . ALA A 1 78 ? 11.688 7.869 -0.986 1.00 62.50 78 ALA A C 1
ATOM 553 O O . ALA A 1 78 ? 10.975 8.758 -1.472 1.00 62.50 78 ALA A O 1
ATOM 554 N N . SER A 1 79 ? 11.332 6.580 -0.985 1.00 66.19 79 SER A N 1
ATOM 555 C CA . SER A 1 79 ? 9.971 6.126 -1.294 1.00 66.19 79 SER A CA 1
ATOM 556 C C . SER A 1 79 ? 8.976 6.879 -0.411 1.00 66.19 79 SER A C 1
ATOM 558 O O . SER A 1 79 ? 9.240 7.105 0.768 1.00 66.19 79 SER A O 1
ATOM 560 N N . GLY A 1 80 ? 7.856 7.320 -0.984 1.00 84.44 80 GLY A N 1
ATOM 561 C CA . GLY A 1 80 ? 6.743 7.860 -0.210 1.00 84.44 80 GLY A CA 1
ATOM 562 C C . GLY A 1 80 ? 5.712 6.767 -0.013 1.00 84.44 80 GLY A C 1
ATOM 563 O O . GLY A 1 80 ? 5.831 5.981 0.916 1.00 84.44 80 GLY A O 1
ATOM 564 N N . ASN A 1 81 ? 4.731 6.676 -0.900 1.00 94.06 81 ASN A N 1
ATOM 565 C CA . ASN A 1 81 ? 3.624 5.735 -0.739 1.00 94.06 81 ASN A CA 1
ATOM 566 C C . ASN A 1 81 ? 4.038 4.266 -0.905 1.00 94.06 81 ASN A C 1
ATOM 568 O O . ASN A 1 81 ? 4.927 3.933 -1.693 1.00 94.06 81 ASN A O 1
ATOM 572 N N . LEU A 1 82 ? 3.319 3.380 -0.214 1.00 97.12 82 LEU A N 1
ATOM 573 C CA . LEU A 1 82 ? 3.311 1.956 -0.525 1.00 97.12 82 LEU A CA 1
ATOM 574 C C . LEU A 1 82 ? 2.869 1.725 -1.981 1.00 97.12 82 LEU A C 1
ATOM 576 O O . LEU A 1 82 ? 1.863 2.283 -2.424 1.00 97.12 82 LEU A O 1
ATOM 580 N N . ALA A 1 83 ? 3.606 0.888 -2.715 1.00 97.69 83 ALA A N 1
ATOM 581 C CA . ALA A 1 83 ? 3.249 0.521 -4.079 1.00 97.69 83 ALA A CA 1
ATOM 582 C C . ALA A 1 83 ? 2.011 -0.387 -4.110 1.00 97.69 83 ALA A C 1
ATOM 584 O O . ALA A 1 83 ? 1.956 -1.394 -3.399 1.00 97.69 83 ALA A O 1
ATOM 585 N N . THR A 1 84 ? 1.031 -0.054 -4.951 1.00 98.56 84 THR A N 1
ATOM 586 C CA . THR A 1 84 ? -0.202 -0.845 -5.099 1.00 98.56 84 THR A CA 1
ATOM 587 C C . THR A 1 84 ? 0.097 -2.268 -5.574 1.00 98.56 84 THR A C 1
ATOM 589 O O . THR A 1 84 ? -0.527 -3.214 -5.110 1.00 98.56 84 THR A O 1
ATOM 592 N N . GLU A 1 85 ? 1.082 -2.444 -6.448 1.00 98.56 85 GLU A N 1
ATOM 593 C CA . GLU A 1 85 ? 1.532 -3.739 -6.959 1.00 98.56 85 GLU A CA 1
ATOM 594 C C . GLU A 1 85 ? 2.061 -4.631 -5.836 1.00 98.56 85 GLU A C 1
ATOM 596 O O . GLU A 1 85 ? 1.681 -5.796 -5.747 1.00 98.56 85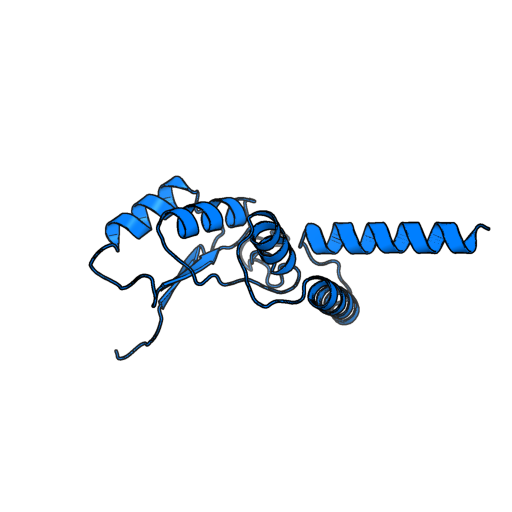 GLU A O 1
ATOM 601 N N . ASP A 1 86 ? 2.889 -4.065 -4.954 1.00 98.56 86 ASP A N 1
ATOM 602 C CA . ASP A 1 86 ? 3.475 -4.775 -3.815 1.00 98.56 86 ASP A CA 1
ATOM 603 C C . ASP A 1 86 ? 2.379 -5.203 -2.827 1.00 98.56 86 ASP A C 1
ATOM 605 O O . ASP A 1 86 ? 2.382 -6.335 -2.335 1.00 98.56 86 ASP A O 1
ATOM 609 N N . LEU A 1 87 ? 1.414 -4.311 -2.575 1.00 98.75 87 LEU A N 1
ATOM 610 C CA . LEU A 1 87 ? 0.257 -4.583 -1.729 1.00 98.75 87 LEU A CA 1
ATOM 611 C C . LEU A 1 87 ? -0.616 -5.697 -2.314 1.00 98.75 87 LEU A C 1
ATOM 613 O O . LEU A 1 87 ? -0.900 -6.678 -1.631 1.00 98.75 87 LEU A O 1
ATOM 617 N N . VAL A 1 88 ? -1.031 -5.574 -3.575 1.00 98.75 88 VAL A N 1
ATOM 618 C CA . VAL A 1 88 ? -1.926 -6.542 -4.225 1.00 98.75 88 VAL A CA 1
ATOM 619 C C . VAL A 1 88 ? -1.255 -7.904 -4.360 1.00 98.75 88 VAL A C 1
ATOM 621 O O . VAL A 1 88 ? -1.891 -8.908 -4.046 1.00 98.75 88 VAL A O 1
ATOM 624 N N . TYR A 1 89 ? 0.025 -7.948 -4.738 1.00 98.69 89 TYR A N 1
ATOM 625 C CA . TYR A 1 89 ? 0.809 -9.181 -4.762 1.00 98.69 89 TYR A CA 1
ATOM 626 C C . TYR A 1 89 ? 0.799 -9.884 -3.398 1.00 98.69 89 TYR A C 1
ATOM 628 O O . TYR A 1 89 ? 0.476 -11.072 -3.318 1.00 98.69 89 TYR A O 1
ATOM 636 N N . MET A 1 90 ? 1.096 -9.151 -2.317 1.00 98.75 90 MET A N 1
ATOM 637 C CA . MET A 1 90 ? 1.087 -9.709 -0.963 1.00 98.75 90 MET A CA 1
ATOM 638 C C . MET A 1 90 ? -0.308 -10.217 -0.577 1.00 98.75 90 MET A C 1
ATOM 640 O O . MET A 1 90 ? -0.439 -11.352 -0.122 1.00 98.75 90 MET A O 1
ATOM 644 N N . LEU A 1 91 ? -1.352 -9.409 -0.784 1.00 98.75 91 LEU A N 1
ATOM 645 C CA . LEU A 1 91 ? -2.727 -9.767 -0.427 1.00 98.75 91 LEU A CA 1
ATOM 646 C C . LEU A 1 91 ? -3.210 -11.006 -1.189 1.00 98.75 91 LEU A C 1
ATOM 648 O O . LEU A 1 91 ? -3.751 -11.924 -0.573 1.00 98.75 91 LEU A O 1
ATOM 652 N N . HIS A 1 92 ? -2.965 -11.080 -2.500 1.00 98.56 92 HIS A N 1
ATOM 653 C CA . HIS A 1 92 ? -3.293 -12.261 -3.304 1.00 98.56 92 HIS A CA 1
ATOM 654 C C . HIS A 1 92 ? -2.533 -13.497 -2.822 1.00 98.56 92 HIS A C 1
ATOM 656 O O . HIS A 1 92 ? -3.140 -14.557 -2.672 1.00 98.56 92 HIS A O 1
ATOM 662 N N . GLY A 1 93 ? -1.239 -13.361 -2.509 1.00 98.50 93 GLY A N 1
ATOM 663 C CA . GLY A 1 93 ? -0.426 -14.440 -1.938 1.00 98.50 93 GLY A CA 1
ATOM 664 C C . GLY A 1 93 ? -0.919 -14.925 -0.569 1.00 98.50 93 GLY A C 1
ATOM 665 O O . GLY A 1 93 ? -0.801 -16.106 -0.254 1.00 98.50 93 GLY A 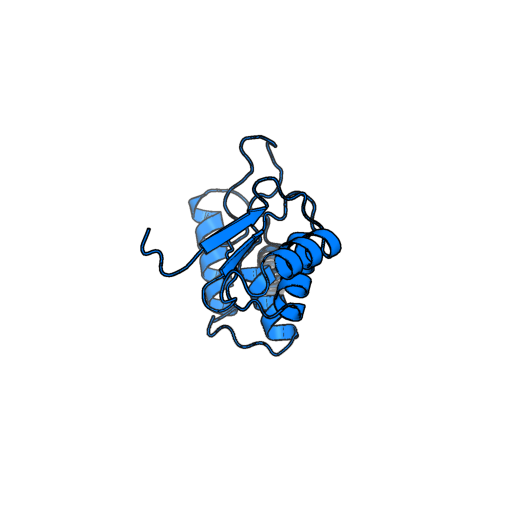O 1
ATOM 666 N N . MET A 1 94 ? -1.537 -14.042 0.219 1.00 98.50 94 MET A N 1
ATOM 667 C CA . MET A 1 94 ? -2.206 -14.371 1.485 1.00 98.50 94 MET A CA 1
ATOM 668 C C . MET A 1 94 ? -3.624 -14.944 1.298 1.00 98.50 94 MET A C 1
ATOM 670 O O . MET A 1 94 ? -4.291 -15.257 2.282 1.00 98.50 94 MET A O 1
ATOM 674 N N . GLY A 1 95 ? -4.114 -15.071 0.060 1.00 98.38 95 GLY A N 1
ATOM 675 C CA . GLY A 1 95 ? -5.472 -15.535 -0.242 1.00 98.38 95 GLY A CA 1
ATOM 676 C C . GLY A 1 95 ? -6.565 -14.478 -0.037 1.00 98.38 95 GLY A C 1
ATOM 677 O O . GLY A 1 95 ? -7.752 -14.812 -0.053 1.00 98.38 95 GLY A O 1
ATOM 678 N N . ILE A 1 96 ? -6.195 -13.207 0.141 1.00 98.56 96 ILE A N 1
ATOM 679 C CA . ILE A 1 96 ? -7.122 -12.086 0.324 1.00 98.56 96 ILE A CA 1
ATOM 680 C C . ILE A 1 96 ? -7.532 -11.537 -1.046 1.00 98.56 96 ILE A C 1
ATOM 682 O O . ILE A 1 96 ? -6.704 -11.154 -1.873 1.00 98.56 96 ILE A O 1
ATOM 686 N N . LYS A 1 97 ? -8.845 -11.480 -1.288 1.00 97.75 97 LYS A N 1
ATOM 687 C CA . LYS A 1 97 ? -9.409 -10.958 -2.537 1.00 97.75 97 LYS A CA 1
ATOM 688 C C . LYS A 1 97 ? -9.439 -9.434 -2.513 1.00 97.75 97 LYS A C 1
ATOM 690 O O . LYS A 1 97 ? -10.013 -8.848 -1.604 1.00 97.75 97 LYS A O 1
ATOM 695 N N . THR A 1 98 ? -8.903 -8.814 -3.560 1.00 98.19 98 THR A N 1
ATOM 696 C CA . THR A 1 98 ? -8.949 -7.353 -3.755 1.00 98.19 98 THR A CA 1
ATOM 697 C C . THR A 1 98 ? -9.84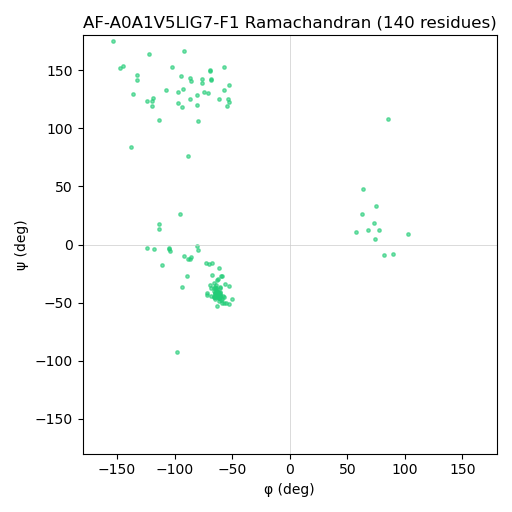5 -6.929 -4.919 1.00 98.19 98 THR A C 1
ATOM 699 O O . THR A 1 98 ? -10.215 -5.767 -5.013 1.00 98.19 98 THR A O 1
ATOM 702 N N . GLY A 1 99 ? -10.175 -7.852 -5.832 1.00 98.06 99 GLY A N 1
ATOM 703 C CA . GLY A 1 99 ? -10.863 -7.534 -7.090 1.00 98.06 99 GLY A CA 1
ATOM 704 C C . GLY A 1 99 ? -9.978 -6.845 -8.139 1.00 98.06 99 GLY A C 1
ATOM 705 O O . GLY A 1 99 ? -10.478 -6.471 -9.194 1.00 98.06 99 GLY A O 1
ATOM 706 N N . ILE A 1 100 ? -8.679 -6.688 -7.866 1.00 98.19 100 ILE A N 1
ATOM 707 C CA . ILE A 1 100 ? -7.722 -6.030 -8.761 1.00 98.19 100 ILE A CA 1
ATOM 708 C C . ILE A 1 100 ? -7.041 -7.071 -9.654 1.00 98.19 100 ILE A C 1
ATOM 710 O O . ILE A 1 100 ? -6.569 -8.097 -9.165 1.00 98.19 100 ILE A O 1
ATOM 714 N N . ASP A 1 101 ? -6.955 -6.779 -10.952 1.00 98.12 101 ASP A N 1
ATOM 715 C CA . ASP A 1 101 ? -6.155 -7.530 -11.921 1.00 98.12 101 ASP A CA 1
ATOM 716 C C . ASP A 1 101 ? -4.683 -7.098 -11.807 1.00 98.12 101 ASP A C 1
ATOM 718 O O . ASP A 1 101 ? -4.307 -5.985 -12.185 1.00 98.12 101 ASP A O 1
ATOM 722 N N . LEU A 1 102 ? -3.857 -7.973 -11.226 1.00 97.44 102 LEU A N 1
ATOM 723 C CA . LEU A 1 102 ? -2.442 -7.698 -10.994 1.00 97.44 102 LEU A CA 1
ATOM 724 C C . LEU A 1 102 ? -1.650 -7.543 -12.311 1.00 97.44 102 LEU A C 1
ATOM 726 O O . LEU A 1 102 ? -0.936 -6.549 -12.430 1.00 97.44 102 LEU A O 1
ATOM 730 N N . PRO A 1 103 ? -1.788 -8.419 -13.329 1.00 97.00 103 PRO A N 1
ATOM 731 C CA . PRO A 1 103 ? -1.228 -8.173 -14.662 1.00 97.00 103 PRO A CA 1
ATOM 732 C C . PRO A 1 103 ? -1.574 -6.803 -15.261 1.00 97.00 103 PRO A C 1
ATOM 734 O O . PRO A 1 103 ? -0.673 -6.109 -15.738 1.00 97.00 103 PRO A O 1
ATOM 737 N N . AL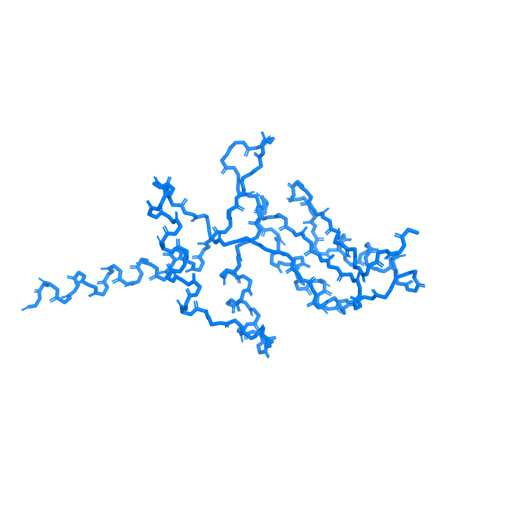A A 1 104 ? -2.839 -6.378 -15.207 1.00 98.19 104 ALA A N 1
ATOM 738 C CA . ALA A 1 104 ? -3.249 -5.067 -15.718 1.00 98.19 104 ALA A CA 1
ATOM 739 C C . ALA A 1 104 ? -2.602 -3.911 -14.936 1.00 98.19 104 ALA A C 1
ATOM 741 O O . ALA A 1 104 ? -2.244 -2.882 -15.516 1.00 98.19 104 ALA A O 1
ATOM 742 N N . LEU A 1 105 ? -2.398 -4.089 -13.628 1.00 97.56 105 LEU A N 1
ATOM 743 C CA . LEU A 1 105 ? -1.708 -3.115 -12.787 1.00 97.56 105 LEU A CA 1
ATOM 744 C C . LEU A 1 105 ? -0.233 -2.950 -13.194 1.00 97.56 105 LEU A C 1
ATOM 746 O O . LEU A 1 105 ? 0.268 -1.827 -13.223 1.00 97.56 105 LEU A O 1
ATOM 750 N N . ILE A 1 106 ? 0.439 -4.034 -13.596 1.00 98.06 106 ILE A N 1
ATOM 751 C CA . ILE A 1 106 ? 1.814 -3.980 -14.122 1.00 98.06 106 ILE A CA 1
ATOM 752 C C . ILE A 1 106 ? 1.880 -3.185 -15.430 1.00 98.06 106 ILE A C 1
ATOM 754 O O . ILE A 1 106 ? 2.797 -2.379 -15.601 1.00 98.06 106 ILE A O 1
ATOM 758 N N . GLU A 1 107 ? 0.902 -3.341 -16.330 1.00 98.25 107 GLU A N 1
ATOM 759 C CA . GLU A 1 107 ? 0.826 -2.520 -17.551 1.00 98.25 107 GLU A CA 1
ATOM 760 C C . GLU A 1 107 ? 0.648 -1.032 -17.227 1.00 98.25 107 GLU A C 1
ATOM 762 O O . GLU A 1 107 ? 1.314 -0.174 -17.816 1.00 98.25 107 GLU A O 1
ATOM 767 N N . ALA A 1 108 ? -0.209 -0.714 -16.253 1.00 98.06 108 ALA A N 1
ATOM 768 C CA . ALA A 1 108 ? -0.407 0.657 -15.797 1.00 98.06 108 ALA A CA 1
ATOM 769 C C . ALA A 1 108 ? 0.882 1.247 -15.198 1.00 98.06 108 ALA A C 1
ATOM 771 O O . ALA A 1 108 ? 1.259 2.373 -15.536 1.00 98.06 108 ALA A O 1
ATOM 772 N N . GLY A 1 109 ? 1.598 0.484 -14.367 1.00 97.12 109 GLY A N 1
ATOM 773 C CA . GLY A 1 109 ? 2.883 0.890 -13.794 1.00 97.12 109 GLY A CA 1
ATOM 774 C C . GLY A 1 109 ? 3.962 1.113 -14.860 1.00 97.12 109 GLY A C 1
ATOM 775 O O . GLY A 1 109 ? 4.688 2.111 -14.820 1.00 97.12 109 GLY A O 1
ATOM 776 N N . ALA A 1 110 ? 4.027 0.244 -15.873 1.00 97.19 110 ALA A N 1
ATOM 777 C CA . ALA A 1 110 ? 4.937 0.392 -17.010 1.00 97.19 110 ALA A CA 1
ATOM 778 C C . ALA A 1 110 ? 4.653 1.670 -17.813 1.00 97.19 110 ALA A C 1
ATOM 780 O O . ALA A 1 110 ? 5.575 2.423 -18.153 1.00 97.19 110 ALA A O 1
ATOM 781 N N . LEU A 1 111 ? 3.373 1.948 -18.083 1.00 97.81 111 LEU A N 1
ATOM 782 C CA . LEU A 1 111 ? 2.945 3.179 -18.740 1.00 97.81 111 LEU A CA 1
ATOM 783 C C . LEU A 1 111 ? 3.312 4.410 -17.902 1.00 97.81 111 LEU A C 1
ATOM 785 O O . LEU A 1 111 ? 3.844 5.377 -18.447 1.00 97.81 111 LEU A O 1
ATOM 789 N N . ALA A 1 112 ? 3.091 4.371 -16.588 1.00 95.88 112 ALA A N 1
ATOM 790 C CA . ALA A 1 112 ? 3.443 5.467 -15.691 1.00 95.88 112 ALA A CA 1
ATOM 791 C C . ALA A 1 112 ? 4.953 5.763 -15.705 1.00 95.88 112 ALA A C 1
ATOM 793 O O . ALA A 1 112 ? 5.338 6.925 -15.846 1.00 95.88 112 ALA A O 1
ATOM 794 N N . GLN A 1 113 ? 5.814 4.736 -15.656 1.00 95.06 113 GLN A N 1
ATOM 795 C CA . GLN A 1 113 ? 7.266 4.914 -15.809 1.00 95.06 113 GLN A CA 1
ATOM 796 C C . GLN A 1 113 ? 7.624 5.599 -17.131 1.00 95.06 113 GLN A C 1
ATOM 798 O O . GLN A 1 113 ? 8.420 6.540 -17.149 1.00 95.06 113 GLN A O 1
ATOM 803 N N . LYS A 1 114 ? 7.009 5.157 -18.236 1.00 95.94 114 LYS A N 1
ATOM 804 C CA . LYS A 1 114 ? 7.235 5.733 -19.567 1.00 95.94 114 LYS A CA 1
ATOM 805 C C . LYS A 1 114 ? 6.836 7.207 -19.625 1.00 95.94 114 LYS A C 1
ATOM 807 O O . LYS A 1 114 ? 7.584 8.011 -20.172 1.00 95.94 114 LYS A O 1
ATOM 812 N N . LEU A 1 115 ? 5.678 7.562 -19.069 1.00 96.06 115 LEU A N 1
ATOM 813 C CA . LEU A 1 115 ? 5.170 8.938 -19.073 1.00 96.06 115 LEU A CA 1
ATOM 814 C C . LEU A 1 115 ? 6.000 9.872 -18.187 1.00 96.06 115 LEU A C 1
ATOM 816 O O . LEU A 1 115 ? 6.171 11.040 -18.521 1.00 96.06 115 LEU A O 1
ATOM 820 N N . LEU A 1 116 ? 6.520 9.365 -17.070 1.00 92.81 116 LEU A N 1
ATOM 821 C CA . LEU A 1 116 ? 7.310 10.151 -16.120 1.00 92.81 116 LEU A CA 1
ATOM 822 C C . LEU A 1 116 ? 8.805 10.180 -16.447 1.00 92.81 116 LEU A C 1
ATOM 824 O O . LEU A 1 116 ? 9.539 10.949 -15.829 1.00 92.81 116 LEU A O 1
ATOM 828 N N . GLY A 1 117 ? 9.267 9.327 -17.365 1.00 94.31 117 GLY A N 1
ATOM 829 C CA . GLY A 1 117 ? 10.680 9.207 -17.720 1.00 94.31 117 GLY A CA 1
ATOM 830 C C . GLY A 1 117 ? 11.568 8.741 -16.562 1.00 94.31 117 GLY A C 1
ATOM 831 O O . GLY A 1 117 ? 12.749 9.080 -16.530 1.00 94.31 117 GLY A O 1
ATOM 832 N N . LYS A 1 118 ? 11.018 8.001 -15.591 1.00 91.00 118 LYS A N 1
ATOM 833 C CA . LYS A 1 118 ? 11.762 7.489 -14.431 1.00 91.00 118 LYS A CA 1
ATOM 834 C C . LYS A 1 118 ? 11.264 6.117 -13.997 1.00 91.00 118 LYS A C 1
ATOM 836 O O . LYS A 1 118 ? 10.090 5.797 -14.175 1.00 91.00 118 LYS A O 1
ATOM 841 N N . GLU A 1 119 ? 12.148 5.344 -13.376 1.00 92.62 119 GLU A N 1
ATOM 842 C CA . GLU A 1 119 ? 11.758 4.111 -12.691 1.00 92.62 119 GLU A CA 1
ATOM 843 C C . GLU A 1 119 ? 10.921 4.426 -11.445 1.00 92.62 119 GLU A C 1
ATOM 845 O O . GLU A 1 119 ? 11.179 5.395 -10.722 1.00 92.62 119 GLU A O 1
ATOM 850 N N . LEU A 1 120 ? 9.905 3.601 -11.205 1.00 93.69 120 LEU A N 1
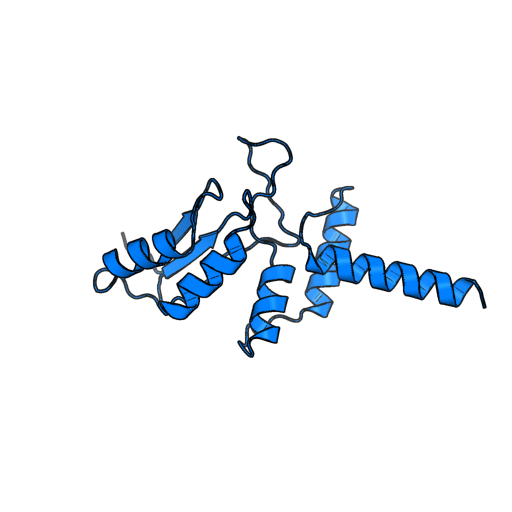ATOM 851 C CA . LEU A 1 120 ? 9.060 3.664 -10.022 1.00 93.69 120 LEU A CA 1
ATOM 852 C C . LEU A 1 120 ? 9.585 2.694 -8.949 1.00 93.69 120 LEU A C 1
ATOM 854 O O . LEU A 1 120 ? 10.125 1.640 -9.289 1.00 93.69 120 LEU A O 1
ATOM 858 N N . PRO A 1 121 ? 9.474 3.035 -7.651 1.00 93.50 121 PRO A N 1
ATOM 859 C CA . PRO A 1 121 ? 10.105 2.266 -6.577 1.00 93.50 121 PRO A CA 1
ATOM 860 C C . PRO A 1 121 ? 9.454 0.904 -6.278 1.00 93.50 121 PRO A C 1
ATOM 862 O O . PRO A 1 121 ? 10.095 0.090 -5.612 1.00 93.50 121 PRO A O 1
ATOM 865 N N . GLY A 1 122 ? 8.226 0.644 -6.745 1.00 95.75 122 GLY A N 1
ATOM 866 C CA . GLY A 1 122 ? 7.488 -0.599 -6.484 1.00 95.75 122 GLY A CA 1
ATOM 867 C C . GLY A 1 122 ? 8.287 -1.857 -6.835 1.00 95.75 122 GLY A C 1
ATOM 868 O O . GLY A 1 122 ? 8.741 -2.031 -7.971 1.00 95.75 122 GLY A O 1
ATOM 869 N N . ARG A 1 123 ? 8.485 -2.742 -5.854 1.00 96.75 123 ARG A N 1
ATOM 870 C CA . ARG A 1 123 ? 9.426 -3.869 -5.967 1.00 96.75 123 ARG A CA 1
ATOM 871 C C . ARG A 1 123 ? 8.906 -4.945 -6.917 1.00 96.75 123 ARG A C 1
ATOM 873 O O . ARG A 1 123 ? 9.665 -5.438 -7.751 1.00 96.75 123 ARG A O 1
ATOM 880 N N . TYR A 1 124 ? 7.623 -5.274 -6.816 1.00 97.81 124 TYR A N 1
ATOM 881 C CA . TYR A 1 124 ? 6.944 -6.254 -7.652 1.00 97.81 124 TYR A CA 1
ATOM 882 C C . TYR A 1 124 ? 6.883 -5.783 -9.110 1.00 97.81 124 TYR A C 1
ATOM 884 O O . TYR A 1 124 ? 7.288 -6.522 -10.005 1.00 97.81 124 TYR A O 1
ATOM 892 N N . LEU A 1 125 ? 6.522 -4.512 -9.345 1.00 97.62 125 LEU A N 1
ATOM 893 C CA . LEU A 1 125 ? 6.558 -3.895 -10.678 1.00 97.62 125 LEU A CA 1
ATOM 894 C C . LEU A 1 125 ? 7.936 -4.053 -11.337 1.00 97.62 125 LEU A C 1
ATOM 896 O O . LEU A 1 125 ? 8.042 -4.539 -12.463 1.00 97.62 125 LEU A O 1
ATOM 900 N N . ARG A 1 126 ? 9.009 -3.681 -10.631 1.00 96.94 126 ARG A N 1
ATOM 901 C CA . ARG A 1 126 ? 10.378 -3.779 -11.160 1.00 96.94 126 ARG A CA 1
ATOM 902 C C . ARG A 1 126 ? 10.789 -5.219 -11.454 1.00 96.94 126 ARG A C 1
ATOM 904 O O . ARG A 1 126 ? 11.413 -5.467 -12.486 1.00 96.94 126 ARG A O 1
ATOM 911 N N . ALA A 1 127 ? 10.444 -6.157 -10.573 1.00 97.75 127 ALA A N 1
ATOM 912 C CA . ALA A 1 127 ? 10.746 -7.572 -10.764 1.00 97.75 127 ALA A CA 1
ATOM 913 C C . ALA A 1 127 ? 10.072 -8.129 -12.030 1.00 97.75 127 ALA A C 1
ATOM 915 O O . ALA A 1 127 ? 10.740 -8.761 -12.852 1.00 97.75 127 ALA A O 1
ATOM 916 N N . GLU A 1 128 ? 8.788 -7.830 -12.232 1.00 97.69 128 GLU A N 1
ATOM 917 C CA . GLU A 1 128 ? 8.025 -8.281 -13.400 1.00 97.69 128 GLU A CA 1
ATOM 918 C C . GLU A 1 128 ? 8.550 -7.678 -14.709 1.00 97.69 128 GLU A C 1
ATOM 920 O O . GLU A 1 128 ? 8.767 -8.389 -15.694 1.00 97.69 128 GLU A O 1
ATOM 925 N N . LEU A 1 129 ? 8.839 -6.373 -14.730 1.00 96.56 129 LEU A N 1
ATOM 926 C CA . LEU A 1 129 ? 9.403 -5.724 -15.918 1.00 96.56 129 LEU A CA 1
ATOM 927 C C . LEU A 1 129 ? 10.789 -6.280 -16.276 1.00 96.56 129 LEU A C 1
ATOM 929 O O . LEU A 1 129 ? 11.070 -6.520 -17.454 1.00 96.56 129 LEU A O 1
ATOM 933 N N . ALA A 1 130 ? 11.633 -6.554 -15.279 1.00 95.75 130 ALA A N 1
ATOM 934 C CA . ALA A 1 130 ? 12.938 -7.171 -15.498 1.00 95.75 130 ALA A CA 1
ATOM 935 C C . ALA A 1 130 ? 12.817 -8.604 -16.049 1.00 95.75 130 ALA A C 1
ATOM 937 O O . ALA A 1 130 ? 13.545 -8.980 -16.975 1.00 95.75 130 ALA A O 1
ATOM 938 N N . ALA A 1 131 ? 11.881 -9.401 -15.525 1.00 95.06 131 ALA A N 1
ATOM 939 C CA . ALA A 1 131 ? 11.620 -10.754 -16.010 1.00 95.06 131 ALA A CA 1
ATOM 940 C C . ALA A 1 131 ? 11.164 -10.754 -17.480 1.00 95.06 131 ALA A C 1
ATOM 942 O O . ALA A 1 131 ? 11.693 -11.521 -18.293 1.00 95.06 131 ALA A O 1
ATOM 943 N N . ARG A 1 132 ? 10.257 -9.841 -17.850 1.00 93.75 132 ARG A N 1
ATOM 944 C CA . ARG A 1 132 ? 9.773 -9.666 -19.231 1.00 93.75 132 ARG A CA 1
ATOM 945 C C . ARG A 1 132 ? 10.884 -9.247 -20.192 1.00 93.75 132 ARG A C 1
ATOM 947 O O . ARG A 1 132 ? 11.001 -9.815 -21.277 1.00 93.75 132 ARG A O 1
ATOM 954 N N . ALA A 1 133 ? 11.736 -8.306 -19.784 1.00 90.94 133 ALA A N 1
ATOM 955 C CA . ALA A 1 133 ? 12.876 -7.872 -20.592 1.00 90.94 133 ALA A CA 1
ATOM 956 C C . ALA A 1 133 ? 13.840 -9.036 -20.880 1.00 90.94 133 ALA A C 1
ATOM 958 O O . ALA A 1 133 ? 14.259 -9.236 -22.022 1.00 90.94 133 ALA A O 1
ATOM 959 N N . LYS A 1 134 ? 14.131 -9.861 -19.866 1.00 90.19 134 LYS A N 1
ATOM 960 C CA . LYS A 1 134 ? 14.974 -11.056 -20.017 1.00 90.19 134 LYS A CA 1
ATOM 961 C C . LYS A 1 134 ? 14.350 -12.099 -20.948 1.00 90.19 134 LYS A C 1
ATOM 963 O O . LYS A 1 134 ? 15.079 -12.737 -21.702 1.00 90.19 134 LYS A O 1
ATOM 968 N N . ALA A 1 135 ? 13.032 -12.290 -20.897 1.00 88.81 135 ALA A N 1
ATOM 969 C CA . ALA A 1 135 ? 12.332 -13.210 -21.791 1.00 88.81 135 ALA A CA 1
ATOM 970 C C . ALA A 1 135 ? 12.414 -12.750 -23.257 1.00 88.81 135 ALA A C 1
ATOM 972 O O . ALA A 1 135 ? 12.771 -13.543 -24.123 1.00 88.81 135 ALA A O 1
ATOM 973 N N . CYS A 1 136 ? 12.185 -11.460 -23.521 1.00 84.94 136 CYS A N 1
ATOM 974 C CA . CYS A 1 136 ? 12.295 -10.877 -24.862 1.00 84.94 136 CYS A CA 1
ATOM 975 C C . CYS A 1 136 ? 13.715 -11.019 -25.444 1.00 84.94 136 CYS A C 1
ATOM 977 O O . CYS A 1 136 ? 13.884 -11.441 -26.586 1.00 84.94 136 CYS A O 1
ATOM 979 N N . ALA A 1 137 ? 14.746 -10.760 -24.632 1.00 83.69 137 ALA A N 1
ATOM 980 C CA . ALA A 1 137 ? 16.143 -10.897 -25.049 1.00 83.69 137 ALA A CA 1
ATOM 981 C C . ALA A 1 137 ? 16.542 -12.337 -25.421 1.00 83.69 137 ALA A C 1
ATOM 983 O O . ALA A 1 137 ? 17.409 -12.520 -26.269 1.00 83.69 137 ALA A O 1
ATOM 984 N N . LYS A 1 138 ? 15.921 -13.355 -24.807 1.00 76.94 138 LYS A N 1
ATOM 985 C CA . LYS A 1 138 ? 16.158 -14.762 -25.167 1.00 76.94 138 LYS A CA 1
ATOM 986 C C . LYS A 1 138 ? 15.534 -15.125 -26.512 1.00 76.94 138 LYS A C 1
ATOM 988 O O . LYS A 1 138 ? 16.184 -15.794 -27.296 1.00 76.94 138 LYS A O 1
ATOM 993 N N . VAL A 1 139 ? 14.317 -14.648 -26.781 1.00 74.62 139 VAL A N 1
ATOM 994 C CA . VAL A 1 139 ? 13.607 -14.909 -28.047 1.00 74.62 139 VAL A CA 1
ATOM 995 C C . VAL A 1 139 ? 14.317 -14.263 -29.240 1.00 74.62 139 VAL A C 1
ATOM 997 O O . VAL A 1 139 ? 14.302 -14.819 -30.325 1.00 74.62 139 VAL A O 1
ATOM 1000 N N . GLY A 1 140 ? 14.957 -13.104 -29.057 1.00 64.19 140 GLY A N 1
ATOM 1001 C CA . GLY A 1 140 ? 15.721 -12.445 -30.126 1.00 64.19 140 GLY A CA 1
ATOM 1002 C C . GLY A 1 140 ? 17.125 -13.014 -30.377 1.00 64.19 140 GLY A C 1
ATOM 1003 O O . GLY A 1 140 ? 17.809 -12.523 -31.271 1.00 64.19 140 GLY A O 1
ATOM 1004 N N . ALA A 1 141 ? 17.577 -13.978 -29.569 1.00 60.88 141 ALA A N 1
ATOM 1005 C CA . ALA A 1 141 ? 18.894 -14.608 -29.684 1.00 60.88 141 ALA A CA 1
ATOM 1006 C C . ALA A 1 141 ? 18.847 -16.019 -30.309 1.00 60.88 141 ALA A C 1
ATOM 1008 O O . ALA A 1 141 ? 19.909 -16.603 -30.532 1.00 60.88 141 ALA A O 1
ATOM 1009 N N . GLU A 1 142 ? 17.646 -16.548 -30.566 1.00 49.56 142 GLU A N 1
ATOM 1010 C CA . GLU A 1 142 ? 17.367 -17.806 -31.282 1.00 49.56 142 GLU A CA 1
ATOM 1011 C C . GLU A 1 142 ? 16.918 -17.518 -32.722 1.00 49.56 142 GLU A C 1
ATOM 1013 O O . GLU A 1 142 ? 17.288 -18.316 -33.614 1.00 49.56 142 GLU A O 1
#